Protein AF-A0A1V6DM19-F1 (afdb_monomer)

Solvent-accessible surface area (backbone atoms only — not comparable to full-atom values): 5026 Å² total; per-residue (Å²): 129,84,82,67,45,28,57,51,48,35,47,55,40,24,51,53,38,18,52,46,40,70,68,33,87,85,46,92,56,51,78,66,51,21,48,50,51,20,50,54,51,40,54,51,37,52,77,69,60,24,64,33,85,81,34,12,63,52,45,30,52,25,41,52,50,33,46,50,44,67,76,70,53,91,70,52,72,68,58,37,51,50,49,26,51,52,47,31,68,63,72,73,108

Mean predicted aligned error: 4.05 Å

Structure (mmCIF, N/CA/C/O backbone):
data_AF-A0A1V6DM19-F1
#
_entry.id   AF-A0A1V6DM19-F1
#
loop_
_atom_site.group_PDB
_atom_site.id
_atom_site.type_symbol
_atom_site.label_atom_id
_atom_site.label_alt_id
_atom_site.label_comp_id
_atom_site.label_asym_id
_atom_site.label_entity_id
_atom_site.label_seq_id
_atom_site.pdbx_PDB_ins_code
_atom_site.Cartn_x
_atom_site.Cartn_y
_atom_site.Cartn_z
_atom_site.occupancy
_atom_site.B_iso_or_equiv
_atom_site.auth_seq_id
_atom_site.auth_comp_id
_atom_site.auth_asym_id
_atom_site.auth_atom_id
_atom_site.pdbx_PDB_model_num
ATOM 1 N N . MET A 1 1 ? 22.355 12.415 -4.008 1.00 42.84 1 MET A N 1
ATOM 2 C CA . MET A 1 1 ? 20.923 12.277 -4.337 1.00 42.84 1 MET A CA 1
ATOM 3 C C . MET A 1 1 ? 20.620 10.813 -4.117 1.00 42.84 1 MET A C 1
ATOM 5 O O . MET A 1 1 ? 21.356 10.008 -4.672 1.00 42.84 1 MET A O 1
ATOM 9 N N . SER A 1 2 ? 19.724 10.458 -3.196 1.00 48.47 2 SER A N 1
ATOM 10 C CA . SER A 1 2 ? 19.351 9.053 -3.051 1.00 48.47 2 SER A CA 1
ATOM 11 C C . SER A 1 2 ? 18.598 8.677 -4.322 1.00 48.47 2 SER A C 1
ATOM 13 O O . SER A 1 2 ? 17.559 9.258 -4.625 1.00 48.47 2 SER A O 1
ATOM 15 N N . ASP A 1 3 ? 19.181 7.786 -5.122 1.00 51.69 3 ASP A N 1
ATOM 16 C CA . ASP A 1 3 ? 18.427 7.068 -6.142 1.00 51.69 3 ASP A CA 1
ATOM 17 C C . ASP A 1 3 ? 17.458 6.171 -5.379 1.00 51.69 3 ASP A C 1
ATOM 19 O O . ASP A 1 3 ? 17.748 5.013 -5.069 1.00 51.69 3 ASP A O 1
ATOM 23 N N . ASP A 1 4 ? 16.338 6.755 -4.969 1.00 62.25 4 ASP A N 1
ATOM 24 C CA . ASP A 1 4 ? 15.252 6.050 -4.322 1.00 62.25 4 ASP A CA 1
ATOM 25 C C . ASP A 1 4 ? 14.746 5.025 -5.335 1.00 62.25 4 ASP A C 1
ATOM 27 O O . ASP A 1 4 ? 13.973 5.328 -6.245 1.00 62.25 4 ASP A O 1
ATOM 31 N N . THR A 1 5 ? 15.266 3.801 -5.233 1.00 89.00 5 THR A N 1
ATOM 32 C CA . THR A 1 5 ? 14.863 2.706 -6.113 1.00 89.00 5 THR A CA 1
ATOM 33 C C . THR A 1 5 ? 13.333 2.584 -6.096 1.00 89.00 5 THR A C 1
ATOM 35 O O . THR A 1 5 ? 12.716 2.826 -5.056 1.00 89.00 5 THR A O 1
ATOM 38 N N . PRO A 1 6 ? 12.682 2.170 -7.198 1.00 93.75 6 PRO A N 1
ATOM 39 C CA . PRO A 1 6 ? 11.227 1.982 -7.235 1.00 93.75 6 PRO A CA 1
ATOM 40 C C . PRO A 1 6 ? 10.683 1.183 -6.040 1.00 93.75 6 PRO A C 1
ATOM 42 O O . PRO A 1 6 ? 9.632 1.502 -5.487 1.00 93.75 6 PRO A O 1
ATOM 45 N N . ARG A 1 7 ? 11.455 0.186 -5.588 1.00 95.50 7 ARG A N 1
ATOM 46 C CA . ARG A 1 7 ? 11.191 -0.583 -4.369 1.00 95.50 7 ARG A CA 1
ATOM 47 C C . ARG A 1 7 ? 11.195 0.287 -3.112 1.00 95.50 7 ARG A C 1
ATOM 49 O O . ARG A 1 7 ? 10.246 0.193 -2.342 1.00 95.50 7 ARG A O 1
ATOM 56 N N . PHE A 1 8 ? 12.212 1.130 -2.916 1.00 95.62 8 PHE A N 1
ATOM 57 C CA . PHE A 1 8 ? 12.274 2.056 -1.783 1.00 95.62 8 PHE A CA 1
ATOM 58 C C . PHE A 1 8 ? 11.044 2.968 -1.743 1.00 95.62 8 PHE A C 1
ATOM 60 O O . PHE A 1 8 ? 10.350 2.978 -0.731 1.00 95.62 8 PHE A O 1
ATOM 67 N N . ILE A 1 9 ? 10.709 3.623 -2.862 1.00 96.50 9 ILE A N 1
ATOM 68 C CA . ILE A 1 9 ? 9.563 4.544 -2.971 1.00 96.50 9 ILE A CA 1
ATOM 69 C C . ILE A 1 9 ? 8.261 3.884 -2.497 1.00 96.50 9 ILE A C 1
ATOM 71 O O . ILE A 1 9 ? 7.540 4.438 -1.668 1.00 96.50 9 ILE A O 1
ATOM 75 N N . VAL A 1 10 ? 7.947 2.694 -3.017 1.00 97.38 10 VAL A N 1
ATOM 76 C CA . VAL A 1 10 ? 6.694 2.003 -2.676 1.00 97.38 10 VAL A CA 1
ATOM 77 C C . VAL A 1 10 ? 6.740 1.457 -1.245 1.00 97.38 10 VAL A C 1
ATOM 79 O O . VAL A 1 10 ? 5.747 1.562 -0.522 1.00 97.38 10 VAL A O 1
ATOM 82 N N . SER A 1 11 ? 7.887 0.922 -0.808 1.00 97.19 11 SER A N 1
ATOM 83 C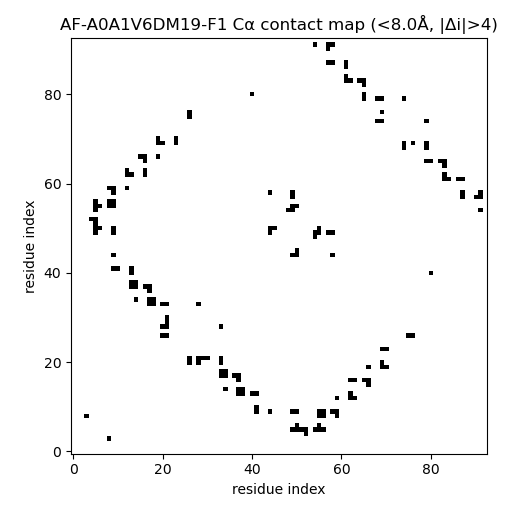 CA . SER A 1 11 ? 8.049 0.385 0.550 1.00 97.19 11 SER A CA 1
ATOM 84 C C . SER A 1 11 ? 7.917 1.462 1.629 1.00 97.19 11 SER A C 1
A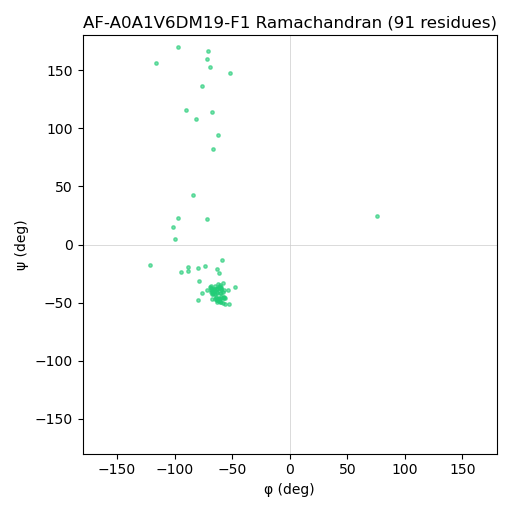TOM 86 O O . SER A 1 11 ? 7.191 1.250 2.597 1.00 97.19 11 SER A O 1
ATOM 88 N N . ASP A 1 12 ? 8.512 2.642 1.427 1.00 97.81 12 ASP A N 1
ATOM 89 C CA . ASP A 1 12 ? 8.418 3.782 2.343 1.00 97.81 12 ASP A CA 1
ATOM 90 C C . ASP A 1 12 ? 6.957 4.200 2.552 1.00 97.81 12 ASP A C 1
ATOM 92 O O . ASP A 1 12 ? 6.483 4.339 3.682 1.00 97.81 12 ASP A O 1
ATOM 96 N N . LYS A 1 13 ? 6.183 4.292 1.464 1.00 98.19 13 LYS A N 1
ATOM 97 C CA . LYS A 1 13 ? 4.764 4.651 1.557 1.00 98.19 13 LYS A CA 1
ATOM 98 C C . LYS A 1 13 ? 3.917 3.564 2.205 1.00 98.19 13 LYS A C 1
ATOM 100 O O . LYS A 1 13 ? 3.011 3.899 2.966 1.00 98.19 13 LYS A O 1
ATOM 105 N N . CYS A 1 14 ? 4.208 2.287 1.966 1.00 97.88 14 CYS A N 1
ATOM 106 C CA . CYS A 1 14 ? 3.521 1.193 2.657 1.00 97.88 14 CYS A CA 1
ATOM 107 C C . CYS A 1 14 ? 3.827 1.195 4.165 1.00 97.88 14 CYS A C 1
ATOM 109 O O . CYS A 1 14 ? 2.916 1.007 4.969 1.00 97.88 14 CYS A O 1
ATOM 111 N N . ILE A 1 15 ? 5.066 1.504 4.564 1.00 97.81 15 ILE A N 1
ATOM 112 C CA . ILE A 1 15 ? 5.443 1.690 5.975 1.00 97.81 15 ILE A CA 1
ATOM 113 C C . ILE A 1 15 ? 4.677 2.871 6.584 1.00 97.81 15 ILE A C 1
ATOM 115 O O . ILE A 1 15 ? 4.088 2.738 7.659 1.00 97.81 15 ILE A O 1
ATOM 119 N N . ALA A 1 16 ? 4.621 4.011 5.891 1.00 97.62 16 ALA A N 1
ATOM 120 C CA . ALA A 1 16 ? 3.866 5.179 6.343 1.00 97.62 16 ALA A CA 1
ATOM 121 C C . ALA A 1 16 ? 2.355 4.892 6.463 1.00 97.62 16 ALA A C 1
ATOM 123 O O . ALA A 1 16 ? 1.681 5.412 7.360 1.00 97.62 16 ALA A O 1
ATOM 124 N N . PHE A 1 17 ? 1.815 4.037 5.591 1.00 96.88 17 PHE A N 1
ATOM 125 C CA . PHE A 1 17 ? 0.440 3.552 5.683 1.00 96.88 17 PHE A CA 1
ATOM 126 C C . PHE A 1 17 ? 0.228 2.734 6.964 1.00 96.88 17 PHE A C 1
ATOM 128 O O . PHE A 1 17 ? -0.674 3.062 7.736 1.00 96.88 17 PHE A O 1
ATOM 135 N N . SER A 1 18 ? 1.103 1.765 7.265 1.00 96.19 18 SER A N 1
ATOM 136 C CA . SER A 1 18 ? 1.063 0.999 8.524 1.00 96.19 18 SER A CA 1
ATOM 137 C C . SER A 1 18 ? 1.139 1.901 9.755 1.00 96.19 18 SER A C 1
ATOM 139 O O . SER A 1 18 ? 0.327 1.783 10.668 1.00 96.19 18 SER A O 1
ATOM 141 N N . GLN A 1 19 ? 2.062 2.866 9.771 1.00 95.31 19 GLN A N 1
ATOM 142 C CA . GLN A 1 19 ? 2.181 3.836 10.867 1.00 95.31 19 GLN A CA 1
ATOM 143 C C . GLN A 1 19 ? 0.908 4.678 11.034 1.00 95.31 19 GLN A C 1
ATOM 145 O O . GLN A 1 19 ? 0.509 5.019 12.151 1.00 95.31 19 GLN A O 1
ATOM 150 N N . THR A 1 20 ? 0.233 5.000 9.930 1.00 94.88 20 THR A N 1
ATOM 151 C CA . THR A 1 20 ? -1.039 5.727 9.975 1.00 94.88 20 THR A CA 1
ATOM 152 C C . THR A 1 20 ? -2.152 4.875 10.587 1.00 94.88 20 THR A C 1
ATOM 154 O O . THR A 1 20 ? -2.950 5.414 11.350 1.00 94.88 20 THR A O 1
ATOM 157 N N . LEU A 1 21 ? -2.188 3.563 10.326 1.00 92.62 21 LEU A N 1
ATOM 158 C CA . LEU A 1 21 ? -3.127 2.638 10.980 1.00 92.62 21 LEU A CA 1
ATOM 159 C C . LEU A 1 21 ? -2.894 2.552 12.496 1.00 92.62 21 LEU A C 1
ATOM 161 O O . LEU A 1 21 ? -3.848 2.519 13.261 1.00 92.62 21 LEU A O 1
ATOM 165 N N . LEU A 1 22 ? -1.639 2.574 12.949 1.00 90.00 22 LEU A N 1
ATOM 166 C CA . LEU A 1 22 ? -1.320 2.547 14.385 1.00 90.00 22 LEU A CA 1
ATOM 167 C C . LEU A 1 22 ? -1.736 3.833 15.108 1.00 90.00 22 LEU A C 1
ATOM 169 O O . LEU A 1 22 ? -2.128 3.822 16.272 1.00 90.00 22 LEU A O 1
ATOM 173 N N . THR A 1 23 ? -1.620 4.969 14.424 1.00 88.69 23 THR A N 1
ATOM 174 C CA . THR A 1 23 ? -1.857 6.288 15.029 1.00 88.69 23 THR A CA 1
ATOM 175 C C . THR A 1 23 ? -3.316 6.727 14.954 1.00 88.69 23 THR A C 1
ATOM 177 O O . THR A 1 23 ? -3.758 7.540 15.773 1.00 88.69 23 THR A O 1
ATOM 180 N N . ASN A 1 24 ? -4.098 6.189 14.014 1.00 84.12 24 ASN A N 1
ATOM 181 C CA . ASN A 1 24 ? -5.523 6.477 13.931 1.00 84.12 24 ASN A CA 1
ATOM 182 C C . ASN A 1 24 ? -6.327 5.625 14.914 1.00 84.12 24 ASN A C 1
ATOM 184 O O . ASN A 1 24 ? -6.593 4.456 14.686 1.00 84.12 24 ASN A O 1
ATOM 188 N N . ARG A 1 25 ? -6.845 6.247 15.978 1.00 60.22 25 ARG A N 1
ATOM 189 C CA . ARG A 1 25 ? -7.676 5.572 17.000 1.00 60.22 25 ARG A CA 1
ATOM 190 C C . ARG A 1 25 ? -8.958 4.910 16.467 1.00 60.22 25 ARG A C 1
ATOM 192 O O . ARG A 1 25 ? -9.607 4.179 17.205 1.00 60.22 25 ARG A O 1
ATOM 199 N N . ARG A 1 26 ? -9.364 5.211 15.228 1.00 67.06 26 ARG A N 1
ATOM 200 C CA . ARG A 1 26 ? -10.541 4.612 14.573 1.00 67.06 26 ARG A CA 1
ATOM 201 C C . ARG A 1 26 ? -10.269 3.223 14.009 1.00 67.06 26 ARG A C 1
ATOM 203 O O . ARG A 1 26 ? -11.215 2.482 13.763 1.00 67.06 26 ARG A O 1
ATOM 210 N N . THR A 1 27 ? -9.011 2.874 13.783 1.00 61.81 27 THR A N 1
ATOM 211 C CA . THR A 1 27 ? -8.647 1.560 13.279 1.00 61.81 27 THR A CA 1
ATOM 212 C C . THR A 1 27 ? -8.411 0.617 14.452 1.00 61.81 27 THR A C 1
ATOM 214 O O . THR A 1 27 ? -7.509 0.825 15.250 1.00 61.81 27 THR A O 1
ATOM 217 N N . VAL A 1 28 ? -9.239 -0.424 14.565 1.00 67.81 28 VAL A N 1
ATOM 218 C CA . VAL A 1 28 ? -9.168 -1.486 15.597 1.00 67.81 28 VAL A CA 1
ATOM 219 C C . VAL A 1 28 ? -7.989 -2.454 15.394 1.00 67.81 28 VAL A C 1
ATOM 221 O O . VAL A 1 28 ? -8.023 -3.585 15.867 1.00 67.81 28 VAL A O 1
ATOM 224 N N . HIS A 1 29 ? -6.952 -2.030 14.671 1.00 74.81 29 HIS A N 1
ATOM 225 C CA . HIS A 1 29 ? -5.820 -2.886 14.328 1.00 74.81 29 HIS A CA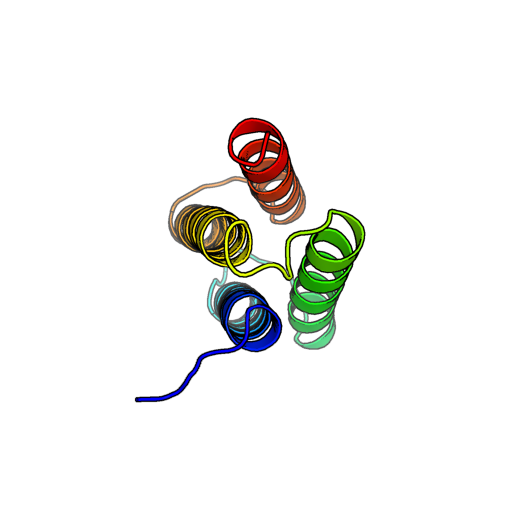 1
ATOM 226 C C . HIS A 1 29 ? -4.895 -3.064 15.519 1.00 74.81 29 HIS A C 1
ATOM 228 O O . HIS A 1 29 ? -4.548 -2.101 16.203 1.00 74.81 29 HIS A O 1
ATOM 234 N N . THR A 1 30 ? -4.452 -4.300 15.722 1.00 85.75 30 THR A N 1
ATOM 235 C CA . THR A 1 30 ? -3.271 -4.557 16.540 1.00 85.75 30 THR A CA 1
ATOM 236 C C . THR A 1 30 ? -2.013 -4.094 15.805 1.00 85.75 30 THR A C 1
ATOM 238 O O . THR A 1 30 ? -2.029 -3.877 14.587 1.00 85.75 30 THR A O 1
ATOM 241 N N . ASP A 1 31 ? -0.893 -4.000 16.524 1.00 87.00 31 ASP A N 1
ATOM 242 C CA . ASP A 1 31 ? 0.398 -3.677 15.912 1.00 87.00 31 ASP A CA 1
ATOM 243 C C . ASP A 1 31 ? 0.738 -4.624 14.750 1.00 87.00 31 ASP A C 1
ATOM 245 O O . ASP A 1 31 ? 1.211 -4.201 13.692 1.00 87.00 31 ASP A O 1
ATOM 249 N N . GLN A 1 32 ? 0.422 -5.909 14.925 1.00 88.94 32 GLN A N 1
ATOM 250 C CA . GLN A 1 32 ? 0.640 -6.946 13.926 1.00 88.94 32 GLN A CA 1
ATOM 251 C C . GLN A 1 32 ? -0.269 -6.773 12.701 1.00 88.94 32 GLN A C 1
ATOM 253 O O . GLN A 1 32 ? 0.207 -6.921 11.575 1.00 88.94 32 GLN A O 1
ATOM 258 N N . ASP A 1 33 ? -1.542 -6.417 12.893 1.00 89.75 33 ASP A N 1
ATOM 259 C CA . ASP A 1 33 ? -2.490 -6.226 11.785 1.00 89.75 33 ASP A CA 1
ATOM 260 C C . ASP A 1 33 ? -2.139 -4.997 10.942 1.00 89.75 33 ASP A C 1
ATOM 262 O O . ASP A 1 33 ? -2.210 -5.034 9.710 1.00 89.75 33 ASP A O 1
ATOM 266 N N . ALA A 1 34 ? -1.707 -3.910 11.589 1.00 91.19 34 ALA A N 1
ATOM 267 C CA . ALA A 1 34 ? -1.285 -2.698 10.899 1.00 91.19 34 ALA A CA 1
ATOM 268 C C . ALA A 1 34 ? -0.051 -2.955 10.021 1.00 91.19 34 ALA A C 1
ATOM 270 O O . ALA A 1 34 ? -0.044 -2.595 8.842 1.00 91.19 34 ALA A O 1
ATOM 271 N N . VAL A 1 35 ? 0.968 -3.628 10.570 1.00 93.31 35 VAL A N 1
ATOM 272 C CA . VAL A 1 35 ? 2.167 -4.022 9.813 1.00 93.31 35 VAL A CA 1
ATOM 273 C C . VAL A 1 35 ? 1.809 -5.009 8.699 1.00 93.31 35 VAL A C 1
ATOM 275 O O . VAL A 1 35 ? 2.232 -4.822 7.557 1.00 93.31 35 VAL A O 1
ATOM 278 N N . GLY A 1 36 ? 0.984 -6.017 8.996 1.00 95.25 36 GLY A N 1
ATOM 279 C CA . GLY A 1 36 ? 0.525 -7.007 8.023 1.00 95.25 36 GLY A CA 1
ATOM 280 C C . GLY A 1 36 ? -0.238 -6.384 6.853 1.00 95.25 36 GLY A C 1
ATOM 281 O O . GLY A 1 36 ? -0.035 -6.776 5.703 1.00 95.25 36 GLY A O 1
ATOM 282 N N . THR A 1 37 ? -1.050 -5.359 7.121 1.00 95.19 37 THR A N 1
ATOM 283 C CA . THR A 1 37 ? -1.787 -4.620 6.088 1.00 95.19 37 THR A CA 1
ATOM 284 C C . THR A 1 37 ? -0.839 -3.884 5.141 1.00 95.19 37 THR A C 1
ATOM 286 O O . THR A 1 37 ? -0.996 -3.994 3.926 1.00 95.19 37 THR A O 1
ATOM 289 N N . GLY A 1 38 ? 0.166 -3.170 5.662 1.00 96.50 38 GLY A N 1
ATOM 290 C CA . GLY A 1 38 ? 1.150 -2.491 4.811 1.00 96.50 38 GLY A CA 1
ATOM 291 C C . GLY A 1 38 ? 2.001 -3.455 3.986 1.00 96.50 38 GLY A C 1
ATOM 292 O O . GLY A 1 38 ? 2.219 -3.199 2.804 1.00 96.50 38 GLY A O 1
ATOM 293 N N . ASN A 1 39 ? 2.415 -4.589 4.561 1.00 97.56 39 ASN A N 1
ATOM 294 C CA . ASN A 1 39 ? 3.153 -5.626 3.829 1.00 97.56 39 ASN A CA 1
ATOM 295 C C . ASN A 1 39 ? 2.306 -6.220 2.696 1.00 97.56 39 ASN A C 1
ATOM 297 O O . ASN A 1 39 ? 2.744 -6.264 1.552 1.00 97.56 39 ASN A O 1
ATOM 301 N N . THR A 1 40 ? 1.055 -6.582 2.993 1.00 98.00 40 THR A N 1
ATOM 302 C CA . THR A 1 40 ? 0.118 -7.115 1.990 1.00 98.00 40 THR A CA 1
ATOM 303 C C . THR A 1 40 ? -0.135 -6.106 0.868 1.00 98.00 40 THR A C 1
ATOM 305 O O . THR A 1 40 ? -0.262 -6.478 -0.299 1.00 98.00 40 THR A O 1
ATOM 308 N N . LEU A 1 41 ? -0.203 -4.813 1.202 1.00 97.81 41 LEU A N 1
ATOM 309 C CA . LEU A 1 41 ? -0.352 -3.750 0.214 1.00 97.81 41 LEU A CA 1
ATOM 310 C C . LEU A 1 41 ? 0.893 -3.629 -0.677 1.00 97.81 41 LEU A C 1
ATOM 312 O O . LEU A 1 41 ? 0.749 -3.519 -1.894 1.00 97.81 41 LEU A O 1
ATOM 316 N N . PHE A 1 42 ? 2.096 -3.703 -0.099 1.00 98.38 42 PHE A N 1
ATOM 317 C CA . PHE A 1 42 ? 3.348 -3.719 -0.857 1.00 98.38 42 PHE A CA 1
ATOM 318 C C . PHE A 1 42 ? 3.413 -4.913 -1.819 1.00 98.38 42 PHE A C 1
ATOM 320 O O . PHE A 1 42 ? 3.663 -4.716 -3.008 1.00 98.38 42 PHE A O 1
ATOM 327 N N . ASP A 1 43 ? 3.125 -6.125 -1.339 1.00 98.38 43 ASP A N 1
ATOM 328 C CA . ASP A 1 43 ? 3.152 -7.350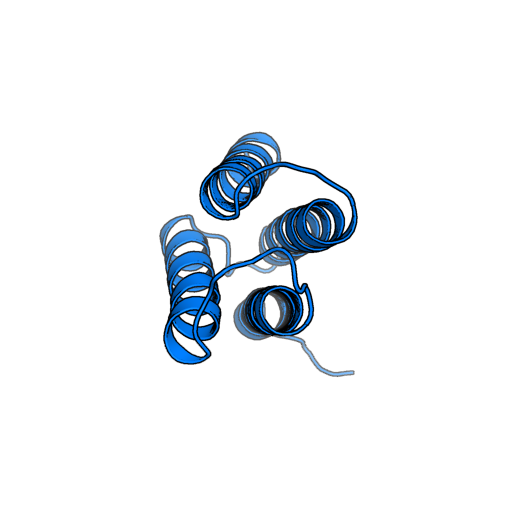 -2.151 1.00 98.38 43 ASP A CA 1
ATOM 329 C C . ASP A 1 43 ? 2.157 -7.282 -3.316 1.00 98.38 43 ASP A C 1
ATOM 331 O O . ASP A 1 43 ? 2.441 -7.740 -4.429 1.00 98.38 43 ASP A O 1
ATOM 335 N N . TRP A 1 44 ? 0.994 -6.664 -3.086 1.00 98.50 44 TRP A N 1
ATOM 336 C CA . TRP A 1 44 ? 0.024 -6.410 -4.144 1.00 98.50 44 TRP A CA 1
ATOM 337 C C . TRP A 1 44 ? 0.587 -5.456 -5.204 1.00 98.50 44 TRP A C 1
ATOM 339 O O . TRP A 1 44 ? 0.476 -5.742 -6.394 1.00 98.50 44 TRP A O 1
ATOM 349 N N . PHE A 1 45 ? 1.224 -4.353 -4.805 1.00 98.31 45 PHE A N 1
ATOM 350 C CA . PHE A 1 45 ? 1.859 -3.426 -5.745 1.00 98.31 45 PHE A CA 1
ATOM 351 C C . PHE A 1 45 ? 3.010 -4.080 -6.523 1.00 98.31 45 PHE A C 1
ATOM 353 O O . PHE A 1 45 ? 3.102 -3.882 -7.737 1.00 98.31 45 PHE A O 1
ATOM 360 N N . ASP A 1 46 ? 3.845 -4.891 -5.866 1.00 97.56 46 ASP A N 1
ATOM 361 C CA . ASP A 1 46 ? 4.917 -5.659 -6.516 1.00 97.56 46 ASP A CA 1
ATOM 362 C C . ASP A 1 46 ? 4.335 -6.588 -7.595 1.00 97.56 46 ASP A C 1
ATOM 364 O O . ASP A 1 46 ? 4.675 -6.489 -8.776 1.00 97.56 46 ASP A O 1
ATOM 368 N N . SER A 1 47 ? 3.315 -7.367 -7.225 1.00 97.69 47 SER A N 1
ATOM 369 C CA . SER A 1 47 ? 2.616 -8.290 -8.130 1.00 97.69 47 SER A CA 1
ATOM 370 C C . SER A 1 47 ? 1.899 -7.599 -9.300 1.00 97.69 47 SER A C 1
ATOM 372 O O . SER A 1 47 ? 1.630 -8.238 -10.315 1.00 97.69 47 SER A O 1
ATOM 374 N N . ASN A 1 48 ? 1.594 -6.302 -9.185 1.00 97.12 48 ASN A N 1
ATOM 375 C CA . ASN A 1 48 ? 0.937 -5.506 -10.229 1.00 97.12 48 ASN A CA 1
ATOM 376 C C . ASN A 1 48 ? 1.913 -4.604 -11.014 1.00 97.12 48 ASN A C 1
ATOM 378 O O . ASN A 1 48 ? 1.488 -3.711 -11.752 1.00 97.12 48 ASN A O 1
ATOM 382 N N . GLY A 1 49 ? 3.224 -4.839 -10.900 1.00 95.00 49 GLY A N 1
ATOM 383 C CA . GLY A 1 49 ? 4.236 -4.159 -11.712 1.00 95.00 49 GLY A CA 1
ATOM 384 C C . GLY A 1 49 ? 4.522 -2.719 -11.279 1.00 95.00 49 GLY A C 1
ATOM 385 O O . GLY A 1 49 ? 4.980 -1.906 -12.085 1.00 95.00 49 GLY A O 1
ATOM 386 N N . ALA A 1 50 ? 4.264 -2.382 -10.014 1.00 95.81 50 ALA A N 1
ATOM 387 C CA . ALA A 1 50 ? 4.515 -1.045 -9.487 1.00 95.81 50 ALA A CA 1
ATOM 388 C C . ALA A 1 50 ? 5.999 -0.735 -9.270 1.00 95.81 50 ALA A C 1
ATOM 390 O O . ALA A 1 50 ? 6.358 0.436 -9.189 1.00 95.81 50 ALA A O 1
ATOM 391 N N . LEU A 1 51 ? 6.876 -1.744 -9.206 1.00 95.31 51 LEU A N 1
ATOM 392 C CA . LEU A 1 51 ? 8.304 -1.560 -8.913 1.00 95.31 51 LEU A CA 1
ATOM 393 C C . LEU A 1 51 ? 9.134 -1.191 -10.152 1.00 95.31 51 LEU A C 1
ATOM 395 O O . LEU A 1 51 ? 10.242 -1.683 -10.355 1.00 95.31 51 LEU A O 1
ATOM 399 N N . THR A 1 52 ? 8.604 -0.293 -10.975 1.00 94.88 52 THR A N 1
ATOM 400 C CA . THR A 1 52 ? 9.301 0.304 -12.120 1.00 94.88 52 THR A CA 1
ATOM 401 C C . THR A 1 52 ? 9.453 1.807 -11.901 1.00 94.88 52 THR A C 1
ATOM 403 O O . THR A 1 52 ? 8.681 2.410 -11.155 1.00 94.88 52 THR A O 1
ATOM 406 N N . ALA A 1 53 ? 10.442 2.432 -12.546 1.00 93.44 53 ALA A N 1
ATOM 407 C CA . ALA A 1 53 ? 10.689 3.871 -12.404 1.00 93.44 53 ALA A CA 1
ATOM 408 C C . ALA A 1 53 ? 9.470 4.728 -12.797 1.00 93.44 53 ALA A C 1
ATOM 410 O O . ALA A 1 53 ? 9.225 5.768 -12.196 1.00 93.44 53 ALA A O 1
ATOM 411 N N . GLU A 1 54 ? 8.685 4.262 -13.768 1.00 93.94 54 GLU A N 1
ATOM 412 C CA . GLU A 1 54 ? 7.474 4.935 -14.238 1.00 93.94 54 GLU A CA 1
ATOM 413 C C . GLU A 1 54 ? 6.295 4.773 -13.267 1.00 93.94 54 GLU A C 1
ATOM 415 O O . GLU A 1 54 ? 5.566 5.727 -12.999 1.00 93.94 54 GLU A O 1
ATOM 420 N N . ARG A 1 55 ? 6.104 3.570 -12.706 1.00 96.56 55 ARG A N 1
ATOM 421 C CA . ARG A 1 55 ? 4.888 3.238 -11.946 1.00 96.56 55 ARG A CA 1
ATOM 422 C C . ARG A 1 55 ? 5.015 3.434 -10.439 1.00 96.56 55 ARG A C 1
ATOM 424 O O . ARG A 1 55 ? 3.994 3.650 -9.784 1.00 96.56 55 ARG A O 1
ATOM 431 N N . ALA A 1 56 ? 6.225 3.404 -9.881 1.00 97.00 56 ALA A N 1
ATOM 432 C CA . ALA A 1 56 ? 6.434 3.584 -8.444 1.00 97.0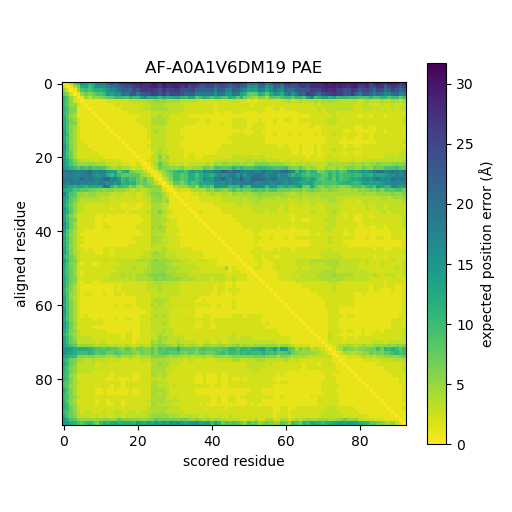0 56 ALA A CA 1
ATOM 433 C C . ALA A 1 56 ? 5.921 4.940 -7.920 1.00 97.00 56 ALA A C 1
ATOM 435 O O . ALA A 1 56 ? 5.251 4.946 -6.884 1.00 97.00 56 ALA A O 1
ATOM 436 N N . PRO A 1 57 ? 6.116 6.078 -8.623 1.00 96.88 57 PRO A N 1
ATOM 437 C CA . PRO A 1 57 ? 5.523 7.351 -8.212 1.00 96.88 57 PRO A CA 1
ATOM 438 C C . PRO A 1 57 ? 3.987 7.331 -8.199 1.00 96.88 57 PRO A C 1
ATOM 440 O O . PRO A 1 57 ? 3.372 7.921 -7.311 1.00 96.88 57 PRO A O 1
ATOM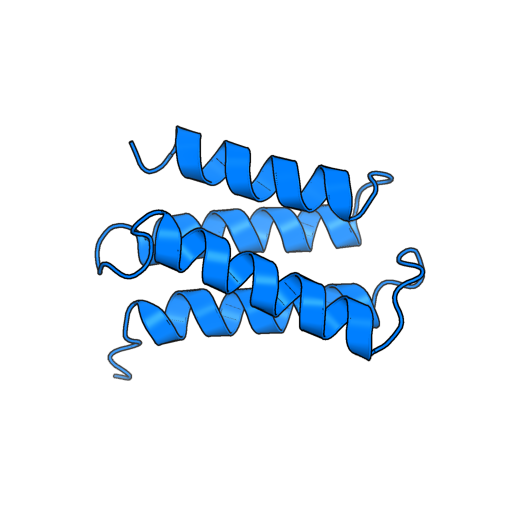 443 N N . ILE A 1 58 ? 3.353 6.629 -9.145 1.00 97.69 58 ILE A N 1
ATOM 444 C CA . ILE A 1 58 ? 1.887 6.503 -9.213 1.00 97.69 58 ILE A CA 1
ATOM 445 C C . ILE A 1 58 ? 1.378 5.680 -8.027 1.00 97.69 58 ILE A C 1
ATOM 447 O O . ILE A 1 58 ? 0.452 6.102 -7.333 1.00 97.69 58 ILE A O 1
ATOM 451 N N . ALA A 1 59 ? 2.014 4.539 -7.748 1.00 98.12 59 ALA A N 1
ATOM 452 C CA . ALA A 1 59 ? 1.707 3.719 -6.579 1.00 98.12 59 ALA A CA 1
ATOM 453 C C . ALA A 1 59 ? 1.865 4.515 -5.275 1.00 98.12 59 ALA A C 1
ATOM 455 O O . ALA A 1 59 ? 0.948 4.532 -4.453 1.00 98.12 59 ALA A O 1
ATOM 456 N N . ALA A 1 60 ? 2.965 5.260 -5.125 1.00 98.25 60 ALA A N 1
ATOM 457 C CA . ALA A 1 60 ? 3.196 6.131 -3.975 1.00 98.25 60 ALA A CA 1
ATOM 458 C C . ALA A 1 60 ? 2.065 7.149 -3.773 1.00 98.25 60 ALA A C 1
ATOM 460 O O . ALA A 1 60 ? 1.553 7.282 -2.662 1.00 98.25 60 ALA A O 1
ATOM 461 N N . ARG A 1 61 ? 1.618 7.820 -4.843 1.00 98.31 61 ARG A N 1
ATOM 462 C CA . ARG A 1 61 ? 0.485 8.761 -4.788 1.00 98.31 61 ARG A CA 1
ATOM 463 C C . ARG A 1 61 ? -0.830 8.087 -4.402 1.00 98.31 61 ARG A C 1
ATOM 465 O O . ARG A 1 61 ? -1.603 8.657 -3.634 1.00 98.31 61 ARG A O 1
ATOM 472 N N . CYS A 1 62 ? -1.078 6.871 -4.884 1.00 98.44 62 CYS A N 1
ATOM 473 C CA . CYS A 1 62 ? -2.265 6.107 -4.500 1.00 98.44 62 CYS A CA 1
ATOM 474 C C . CYS A 1 62 ? -2.226 5.731 -3.010 1.00 98.44 62 CYS A C 1
ATOM 476 O O . CYS A 1 62 ? -3.238 5.840 -2.323 1.00 98.44 62 CYS A O 1
ATOM 478 N N . ILE A 1 63 ? -1.059 5.365 -2.473 1.00 98.50 63 ILE A N 1
ATOM 479 C CA . ILE A 1 63 ? -0.903 5.081 -1.039 1.00 98.50 63 ILE A CA 1
ATOM 480 C C . ILE A 1 63 ? -1.078 6.358 -0.199 1.00 98.50 63 ILE A C 1
ATOM 482 O O . ILE A 1 63 ? -1.744 6.324 0.835 1.00 98.50 63 ILE A O 1
ATOM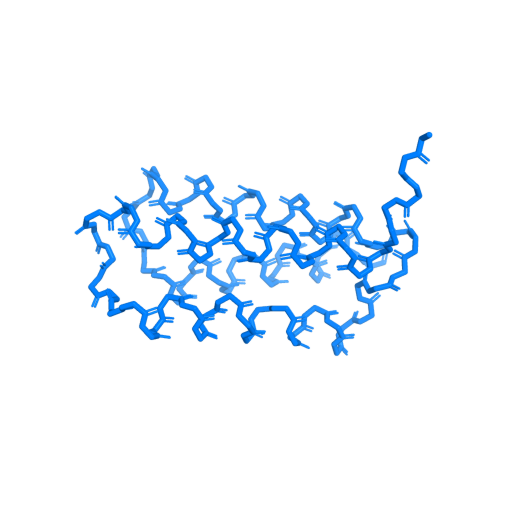 486 N N . GLU A 1 64 ? -0.557 7.506 -0.652 1.00 98.38 64 GLU A N 1
ATOM 487 C CA . GLU A 1 64 ? -0.767 8.812 0.000 1.00 98.38 64 GLU A CA 1
ATOM 488 C C . GLU A 1 64 ? -2.252 9.200 0.083 1.00 98.38 64 GLU A C 1
ATOM 490 O O . GLU A 1 64 ? -2.707 9.731 1.105 1.00 98.38 64 GLU A O 1
ATOM 495 N N . LEU A 1 65 ? -3.032 8.893 -0.958 1.00 97.25 65 LEU A N 1
ATOM 496 C CA . LEU A 1 65 ? -4.488 9.024 -0.922 1.00 97.25 65 LEU A CA 1
ATOM 497 C C . LEU A 1 65 ? -5.087 8.135 0.177 1.00 97.25 65 LEU A C 1
ATOM 499 O O . LEU A 1 65 ? -5.870 8.620 0.992 1.00 97.25 65 LEU A O 1
ATOM 503 N N . GLY A 1 66 ? -4.670 6.870 0.264 1.00 96.75 66 GLY A N 1
ATOM 504 C CA . GLY A 1 66 ? -5.099 5.958 1.325 1.00 96.75 66 GLY A CA 1
ATOM 505 C C . GLY A 1 66 ? -4.796 6.481 2.734 1.00 96.75 66 GLY A C 1
ATOM 506 O O . GLY A 1 66 ? -5.676 6.491 3.594 1.00 96.75 66 GLY A O 1
ATOM 507 N N . ILE A 1 67 ? -3.588 7.009 2.959 1.00 96.56 67 ILE A N 1
ATOM 508 C CA . ILE A 1 67 ? -3.192 7.663 4.222 1.00 96.56 67 ILE A CA 1
ATOM 509 C C . ILE A 1 67 ? -4.119 8.842 4.547 1.00 96.56 67 ILE A C 1
ATOM 511 O O . ILE A 1 67 ? -4.511 9.042 5.699 1.00 96.56 67 ILE A O 1
ATOM 515 N N . THR A 1 68 ? -4.484 9.630 3.537 1.00 95.50 68 THR A N 1
ATOM 516 C CA . THR A 1 68 ? -5.391 10.773 3.699 1.00 95.50 68 THR A CA 1
ATOM 517 C C . THR A 1 68 ? -6.799 10.314 4.077 1.00 95.50 68 THR A C 1
ATOM 519 O O . THR A 1 68 ? -7.414 10.899 4.971 1.00 95.50 68 THR A O 1
ATOM 522 N N . LEU A 1 69 ? -7.297 9.242 3.456 1.00 93.81 69 LEU A N 1
ATOM 523 C CA . LEU A 1 69 ? -8.601 8.654 3.764 1.00 93.81 69 LEU A CA 1
ATOM 524 C C . LEU A 1 69 ? -8.640 8.035 5.164 1.00 93.81 69 LEU A C 1
ATOM 526 O O . LEU A 1 69 ? -9.636 8.210 5.863 1.00 93.81 69 LEU A O 1
ATOM 530 N N . LEU A 1 70 ? -7.558 7.393 5.614 1.00 91.88 70 LEU A N 1
ATOM 531 C CA . LEU A 1 70 ? -7.452 6.874 6.984 1.00 91.88 70 LEU A CA 1
ATOM 532 C C . LEU A 1 70 ? -7.596 7.979 8.035 1.00 91.88 70 LEU A C 1
ATOM 534 O O . LEU A 1 70 ? -8.196 7.761 9.082 1.00 91.88 70 LEU A O 1
ATOM 538 N N . LYS A 1 71 ? -7.060 9.171 7.754 1.00 91.00 71 LYS A N 1
ATOM 539 C CA . LYS A 1 71 ? -7.098 10.313 8.680 1.00 91.00 71 LYS A CA 1
ATOM 540 C C . LYS A 1 71 ? -8.442 11.036 8.698 1.00 91.00 71 LYS A C 1
ATOM 542 O O . LYS A 1 71 ? -8.801 11.596 9.728 1.00 91.00 71 LYS A O 1
ATOM 547 N N . ASN A 1 72 ? -9.160 11.053 7.575 1.00 87.62 72 ASN A N 1
ATOM 548 C CA . ASN A 1 72 ? -10.281 11.979 7.384 1.00 87.62 72 ASN A CA 1
ATOM 549 C C . ASN A 1 72 ? -11.634 11.308 7.104 1.00 87.62 72 ASN A C 1
ATOM 551 O O . ASN A 1 72 ? -12.664 11.963 7.246 1.00 87.62 72 ASN A O 1
ATOM 555 N N . SER A 1 73 ? -11.669 10.032 6.709 1.00 83.56 73 SER A N 1
ATOM 556 C CA . SER A 1 73 ? -12.914 9.346 6.337 1.00 83.56 73 SER A CA 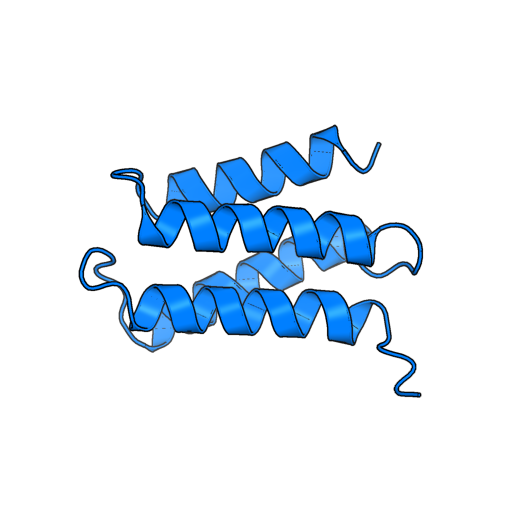1
ATOM 557 C C . SER A 1 73 ? -13.513 8.513 7.482 1.00 83.56 73 SER A C 1
ATOM 559 O O . SER A 1 73 ? -12.907 8.320 8.540 1.00 83.56 73 SER A O 1
ATOM 561 N N . THR A 1 74 ? -14.743 8.036 7.278 1.00 81.44 74 THR A N 1
ATOM 562 C CA . THR A 1 74 ? -15.412 7.031 8.126 1.00 81.44 74 THR A CA 1
ATOM 563 C C . THR A 1 74 ? -15.348 5.623 7.527 1.00 81.44 74 THR A C 1
ATOM 565 O O . THR A 1 74 ? -15.969 4.711 8.064 1.00 81.44 74 THR A O 1
ATOM 568 N N . SER A 1 75 ? -14.640 5.455 6.407 1.00 86.31 75 SER A N 1
ATOM 569 C CA . SER A 1 75 ? -14.510 4.182 5.698 1.00 86.31 75 SER A CA 1
ATOM 570 C C . SER A 1 75 ? -13.682 3.187 6.504 1.00 86.31 75 SER A C 1
ATOM 572 O O . SER A 1 75 ? -12.804 3.575 7.281 1.00 86.31 75 SER A O 1
ATOM 574 N N . THR A 1 76 ? -13.927 1.894 6.297 1.00 90.38 76 THR A N 1
ATOM 575 C CA . THR A 1 76 ? -13.104 0.857 6.924 1.00 90.38 76 THR A CA 1
ATOM 576 C C . THR A 1 76 ? -11.716 0.805 6.280 1.00 90.38 76 THR A C 1
ATOM 578 O O . THR A 1 76 ? -11.520 1.245 5.145 1.00 90.38 76 THR A O 1
ATOM 581 N N . THR A 1 77 ? -10.729 0.230 6.976 1.00 91.31 77 THR A N 1
ATOM 582 C CA . THR A 1 77 ? -9.400 0.009 6.380 1.00 91.31 77 THR A CA 1
ATOM 583 C C . THR A 1 77 ? -9.478 -0.832 5.109 1.00 91.31 77 THR A C 1
ATOM 585 O O . THR A 1 77 ? -8.774 -0.525 4.153 1.00 91.31 77 THR A O 1
ATOM 588 N N . ALA A 1 78 ? -10.338 -1.855 5.077 1.00 92.12 78 ALA A N 1
ATOM 589 C CA . ALA A 1 78 ? -10.513 -2.708 3.905 1.00 92.12 78 ALA A CA 1
ATOM 590 C C . ALA A 1 78 ? -11.005 -1.898 2.695 1.00 92.12 78 ALA A C 1
ATOM 592 O O . ALA A 1 78 ? -10.404 -1.973 1.626 1.00 92.12 78 ALA A O 1
ATOM 593 N N . ASP A 1 79 ? -12.013 -1.040 2.887 1.00 94.69 79 ASP A N 1
ATOM 594 C CA . ASP A 1 79 ? -12.527 -0.176 1.816 1.00 94.69 79 ASP A CA 1
ATOM 595 C C . ASP A 1 79 ? -11.468 0.809 1.317 1.00 94.69 79 ASP A C 1
ATOM 597 O O . ASP A 1 79 ? -11.398 1.107 0.126 1.00 94.69 79 ASP A O 1
ATOM 601 N N . ILE A 1 80 ? -10.642 1.342 2.221 1.00 95.31 80 ILE A N 1
ATOM 602 C CA . ILE A 1 80 ? -9.561 2.262 1.856 1.00 95.31 80 ILE A CA 1
ATOM 603 C C . ILE A 1 80 ? -8.487 1.529 1.053 1.00 95.31 80 ILE A C 1
ATOM 605 O O . ILE A 1 80 ? -8.026 2.055 0.043 1.00 95.31 80 ILE A O 1
ATOM 609 N N . VAL A 1 81 ? -8.108 0.314 1.454 1.00 96.56 81 VAL A N 1
ATOM 610 C CA . VAL A 1 81 ? -7.156 -0.514 0.701 1.00 96.56 81 VAL A CA 1
ATOM 611 C C . VAL A 1 81 ? -7.682 -0.792 -0.708 1.00 96.56 81 VAL A C 1
ATOM 613 O O . VAL A 1 81 ? -6.942 -0.614 -1.675 1.00 96.56 81 VAL A O 1
ATOM 616 N N . GLU A 1 82 ? -8.957 -1.150 -0.856 1.00 97.62 82 GLU A N 1
ATOM 617 C CA . GLU A 1 82 ? -9.557 -1.363 -2.179 1.00 97.62 82 GLU A CA 1
ATOM 618 C C . GLU A 1 82 ? -9.623 -0.074 -3.012 1.00 97.62 82 GLU A C 1
ATOM 620 O O . GLU A 1 82 ? -9.355 -0.104 -4.212 1.00 97.62 82 GLU A O 1
ATOM 625 N N . GLN A 1 83 ? -9.865 1.085 -2.393 1.00 97.62 83 GLN A N 1
ATOM 626 C CA . GLN A 1 83 ? -9.782 2.380 -3.081 1.00 97.62 83 GLN A CA 1
ATOM 627 C C . GLN A 1 83 ? -8.364 2.687 -3.578 1.00 97.62 83 GLN A C 1
ATOM 629 O O . GLN A 1 83 ? -8.206 3.160 -4.703 1.00 97.62 83 GLN A O 1
ATOM 634 N N . VAL A 1 84 ? -7.329 2.386 -2.785 1.00 98.19 84 VAL A N 1
ATOM 635 C CA . VAL A 1 84 ? -5.924 2.543 -3.200 1.00 98.19 84 VAL A CA 1
ATOM 636 C C . VAL A 1 84 ? -5.610 1.653 -4.404 1.00 98.19 84 VAL A C 1
ATOM 638 O O . VAL A 1 84 ? -5.055 2.136 -5.393 1.00 98.19 84 VAL A O 1
ATOM 641 N N . LYS A 1 85 ? -6.001 0.374 -4.351 1.00 98.38 85 LYS A N 1
ATOM 642 C CA . LYS A 1 85 ? -5.805 -0.582 -5.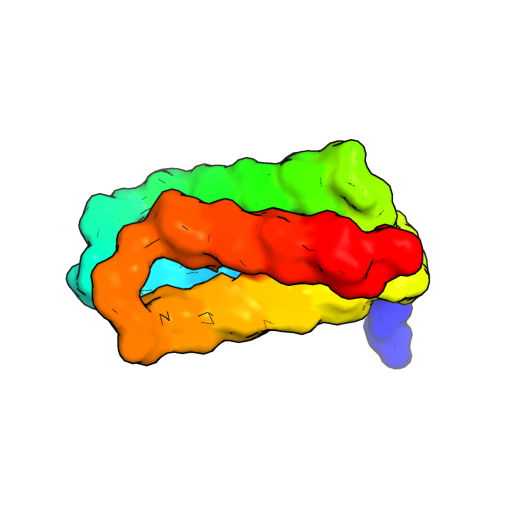451 1.00 98.38 85 LYS A CA 1
ATOM 643 C C . LYS A 1 85 ? -6.542 -0.144 -6.713 1.00 98.38 85 LYS A C 1
ATOM 645 O O . LYS A 1 85 ? -5.946 -0.078 -7.786 1.00 98.38 85 LYS A O 1
ATOM 650 N N . SER A 1 86 ? -7.815 0.227 -6.576 1.00 98.00 86 SER A N 1
ATOM 651 C CA . SER A 1 86 ? -8.640 0.711 -7.683 1.00 98.00 86 SER A CA 1
ATOM 652 C C . SER A 1 86 ? -8.055 1.972 -8.320 1.00 98.00 86 SER A C 1
ATOM 654 O O . SER A 1 86 ? -8.046 2.083 -9.546 1.00 98.00 86 SER A O 1
ATOM 656 N N . ALA A 1 87 ? -7.560 2.918 -7.515 1.00 97.88 87 ALA A N 1
ATOM 657 C CA . ALA A 1 87 ? -6.907 4.121 -8.020 1.00 97.88 87 ALA A CA 1
ATOM 658 C C . ALA A 1 87 ? -5.656 3.760 -8.829 1.00 97.88 87 ALA A C 1
ATOM 660 O O . ALA A 1 87 ? -5.501 4.223 -9.958 1.00 97.88 87 ALA A O 1
ATOM 661 N N . TYR A 1 88 ? -4.807 2.872 -8.311 1.00 98.25 88 TYR A N 1
ATOM 662 C CA . TYR A 1 88 ? -3.616 2.439 -9.033 1.00 98.25 88 TYR A CA 1
ATOM 663 C C . TYR A 1 88 ? -3.953 1.757 -10.363 1.00 98.25 88 TYR A C 1
ATOM 665 O O . TYR A 1 88 ? -3.439 2.163 -11.399 1.00 98.25 88 TYR A O 1
ATOM 673 N N . THR A 1 89 ? -4.870 0.786 -10.374 1.00 97.06 89 THR A N 1
ATOM 674 C CA . THR A 1 89 ? -5.300 0.098 -11.606 1.00 97.06 89 THR A CA 1
ATOM 675 C C . THR A 1 89 ? -5.937 1.047 -12.629 1.00 97.06 89 THR A C 1
ATOM 677 O O . THR A 1 89 ? -5.960 0.755 -13.827 1.00 97.06 89 THR A O 1
ATOM 680 N N . HIS A 1 90 ? -6.479 2.180 -12.184 1.00 97.12 90 HIS A N 1
ATOM 681 C CA . HIS A 1 90 ? -6.998 3.210 -13.075 1.00 97.12 90 HIS A CA 1
ATOM 682 C C . HIS A 1 90 ? -5.884 4.088 -13.662 1.00 97.12 90 HIS A C 1
ATOM 684 O O . HIS A 1 90 ? -5.865 4.300 -14.872 1.00 97.12 90 HIS A O 1
ATOM 690 N N . TYR A 1 91 ? -4.960 4.573 -12.826 1.00 95.81 91 TYR A N 1
ATOM 691 C CA . TYR A 1 91 ? -3.943 5.553 -13.224 1.00 95.81 91 TYR A CA 1
ATOM 692 C C . TYR A 1 91 ? -2.651 4.948 -13.787 1.00 95.81 91 TYR A C 1
ATOM 694 O O . TYR A 1 91 ? -1.912 5.654 -14.461 1.00 95.81 91 TYR A O 1
ATOM 702 N N . ALA A 1 92 ? -2.364 3.671 -13.528 1.00 91.56 92 ALA A N 1
ATOM 703 C CA . ALA A 1 92 ? -1.160 2.977 -14.000 1.00 91.56 92 ALA A CA 1
ATOM 704 C C . ALA A 1 92 ? -1.391 2.148 -15.282 1.00 91.56 92 ALA A C 1
ATOM 706 O O . ALA A 1 92 ? -0.663 1.179 -15.525 1.00 91.56 92 ALA A O 1
ATOM 707 N N . ARG A 1 93 ? -2.430 2.496 -16.055 1.00 80.12 93 ARG A N 1
ATOM 708 C CA . ARG A 1 93 ? -2.737 1.887 -17.357 1.00 80.12 93 ARG A CA 1
ATOM 709 C C . ARG A 1 93 ? -1.745 2.313 -18.424 1.00 80.12 93 ARG A C 1
ATOM 711 O O . ARG A 1 93 ? -1.444 3.522 -18.476 1.00 80.12 93 ARG A O 1
#

Radius of gyration: 12.57 Å; Cα contacts (8 Å, |Δi|>4): 96; chains: 1; bounding box: 36×21×34 Å

pLDDT: mean 91.27, std 11.51, range [42.84, 98.5]

Nearest PDB structures (foldseek):
  6zz1-assembly1_A  TM=3.670E-01  e=5.177E+00  Homo sapiens

Secondary structure (DSSP, 8-state):
-----HHHHHHHHHHHHHHHHHH-TT----HHHHHHHHHHHHHHHHHTT--STTTHHHHHHHHHHHHHHHHH----HHHHHHHHHHHHHHHT-

Sequence (93 aa):
MSDDTPRFIVSDKCIAFSQTLLTNRRTVHTDQDAVGTGNTLFDWFDSNGALTAERAPIAARCIELGITLLKNSTSTTADIVEQVKSAYTHYAR

Foldseek 3Di:
DPPCQLLNLLLVLLVVQLVLLVPQPLRPDDNVRSNVRSVVLSVVCVVVVCRDPVRSVQLNVLSVQLSVCSVPHPDYNVVSSVSSVVSSVVPVD